Protein AF-A0A916HHR2-F1 (afdb_monomer_lite)

Structure (mmCIF, N/CA/C/O backbone):
data_AF-A0A916HHR2-F1
#
_entry.id   AF-A0A916HHR2-F1
#
loop_
_atom_site.group_PDB
_atom_site.id
_atom_site.type_symbol
_atom_site.label_atom_id
_atom_site.label_alt_id
_atom_site.label_comp_id
_atom_site.label_asym_id
_atom_site.label_entity_id
_atom_site.label_seq_id
_atom_site.pdbx_PDB_ins_code
_atom_site.Cartn_x
_atom_site.Cartn_y
_atom_site.Cartn_z
_atom_site.occupancy
_atom_site.B_iso_or_equiv
_atom_site.auth_seq_id
_atom_site.auth_comp_id
_atom_site.auth_asym_id
_atom_site.auth_atom_id
_atom_site.pdbx_PDB_model_num
ATOM 1 N N . MET A 1 1 ? 5.091 8.347 -18.890 1.00 53.97 1 MET A N 1
ATOM 2 C CA . MET A 1 1 ? 5.886 9.590 -18.904 1.00 53.97 1 MET A CA 1
ATOM 3 C C . MET A 1 1 ? 5.800 10.200 -20.292 1.00 53.97 1 MET A C 1
ATOM 5 O O . MET A 1 1 ? 6.199 9.542 -21.244 1.00 53.97 1 MET A O 1
ATOM 9 N N . PHE A 1 2 ? 5.223 11.395 -20.419 1.00 52.50 2 PHE A N 1
ATOM 10 C CA . PHE A 1 2 ? 5.228 12.148 -21.679 1.00 52.50 2 PHE A CA 1
ATOM 11 C C . PHE A 1 2 ? 6.424 13.106 -21.675 1.00 52.50 2 PHE A C 1
ATOM 13 O O . PHE A 1 2 ? 6.709 13.723 -20.650 1.00 52.50 2 PHE A O 1
ATOM 20 N N . LEU A 1 3 ? 7.145 13.192 -22.797 1.00 49.25 3 LEU A N 1
ATOM 21 C CA . LEU A 1 3 ? 8.384 13.977 -22.931 1.00 49.25 3 LEU A CA 1
ATOM 22 C C . LEU A 1 3 ? 8.151 15.499 -22.941 1.00 49.25 3 LEU A C 1
ATOM 24 O O . LEU A 1 3 ? 9.107 16.260 -22.864 1.00 49.25 3 LEU A O 1
ATOM 28 N N . ASP A 1 4 ? 6.895 15.936 -23.029 1.00 64.19 4 ASP A N 1
ATOM 29 C CA . ASP A 1 4 ? 6.491 17.343 -23.108 1.00 64.19 4 ASP A CA 1
ATOM 30 C C . ASP A 1 4 ? 6.124 17.963 -21.747 1.00 64.19 4 ASP A C 1
ATOM 32 O O . ASP A 1 4 ? 5.755 19.132 -21.683 1.00 64.19 4 ASP A O 1
ATOM 36 N N . GLY A 1 5 ? 6.191 17.190 -20.656 1.00 51.81 5 GLY A N 1
ATOM 37 C CA . GLY A 1 5 ? 5.865 17.671 -19.311 1.00 51.81 5 GLY A CA 1
ATOM 38 C C . GLY A 1 5 ? 4.394 18.056 -19.099 1.00 51.81 5 GLY A C 1
ATOM 39 O O . GLY A 1 5 ? 4.059 18.589 -18.046 1.00 51.81 5 GLY A O 1
ATOM 40 N N . SER A 1 6 ? 3.500 17.769 -20.053 1.00 54.19 6 SER A N 1
ATOM 41 C CA . SER A 1 6 ? 2.098 18.220 -20.038 1.00 54.19 6 SER A CA 1
ATOM 42 C C . SER A 1 6 ? 1.221 17.552 -18.970 1.00 54.19 6 SER A C 1
ATOM 44 O O . SER A 1 6 ? 0.101 17.997 -18.717 1.00 54.19 6 SER A O 1
ATOM 46 N N . ARG A 1 7 ? 1.710 16.485 -18.324 1.00 55.78 7 ARG A N 1
ATOM 47 C CA . ARG A 1 7 ? 1.003 15.776 -17.250 1.00 55.78 7 ARG A CA 1
ATOM 48 C C . ARG A 1 7 ? 1.817 15.792 -15.962 1.00 55.78 7 ARG A C 1
ATOM 50 O O . ARG A 1 7 ? 2.954 15.316 -15.940 1.00 55.78 7 ARG A O 1
ATOM 57 N N . SER A 1 8 ? 1.208 16.285 -14.881 1.00 53.19 8 SER A N 1
ATOM 58 C CA . SER A 1 8 ? 1.728 16.087 -13.530 1.00 53.19 8 SER A CA 1
ATOM 59 C C . SER A 1 8 ? 1.638 14.601 -13.189 1.00 53.19 8 SER A C 1
ATOM 61 O O . SER A 1 8 ? 0.559 14.008 -13.234 1.00 53.19 8 SER A O 1
ATOM 63 N N . HIS A 1 9 ? 2.780 14.004 -12.887 1.00 62.59 9 HIS A N 1
ATOM 64 C CA . HIS A 1 9 ? 2.879 12.643 -12.376 1.00 62.59 9 HIS A CA 1
ATOM 65 C C . HIS A 1 9 ? 2.471 12.680 -10.900 1.00 62.59 9 HIS A C 1
ATOM 67 O O . HIS A 1 9 ? 2.867 13.608 -10.195 1.00 62.59 9 HIS A O 1
ATOM 73 N N . GLY A 1 10 ? 1.648 11.738 -10.439 1.00 60.78 10 GLY A N 1
ATOM 74 C CA . GLY A 1 10 ? 1.331 11.658 -9.012 1.00 60.78 10 GLY A CA 1
ATOM 75 C C . GLY A 1 10 ? 2.514 11.102 -8.212 1.00 60.78 10 GLY A C 1
ATOM 76 O O . GLY A 1 10 ? 2.723 11.513 -7.078 1.00 60.78 10 GLY A O 1
ATOM 77 N N . GLY A 1 11 ? 3.328 10.224 -8.804 1.00 69.62 11 GLY A N 1
ATOM 78 C CA . GLY A 1 11 ? 4.513 9.648 -8.169 1.00 69.62 11 GLY A CA 1
ATOM 79 C C . GLY A 1 11 ? 5.739 10.572 -8.148 1.00 69.62 11 GLY A C 1
ATOM 80 O O . GLY A 1 11 ? 5.992 11.354 -9.071 1.00 69.62 11 GLY A O 1
ATOM 81 N N . ASP A 1 12 ? 6.563 10.440 -7.107 1.00 82.38 12 ASP A N 1
ATOM 82 C CA . ASP A 1 12 ? 7.857 11.120 -7.004 1.00 82.38 12 ASP A CA 1
ATOM 83 C C . ASP A 1 12 ? 8.914 10.499 -7.949 1.00 82.38 12 ASP A C 1
ATOM 85 O O . ASP A 1 12 ? 8.724 9.419 -8.520 1.00 82.38 12 ASP A O 1
ATOM 89 N N . ASP A 1 13 ? 10.028 11.203 -8.170 1.00 86.75 13 ASP A N 1
ATOM 90 C CA . ASP A 1 13 ? 11.093 10.737 -9.073 1.00 86.75 13 ASP A CA 1
ATOM 91 C C . ASP A 1 13 ? 11.775 9.457 -8.568 1.00 86.75 13 ASP A C 1
ATOM 93 O O . ASP A 1 13 ? 12.090 8.578 -9.371 1.00 86.75 13 ASP A O 1
ATOM 97 N N . THR A 1 14 ? 11.917 9.288 -7.247 1.00 89.19 14 THR A N 1
ATOM 98 C CA . THR A 1 14 ? 12.543 8.096 -6.648 1.00 89.19 14 THR A CA 1
ATOM 99 C C . THR A 1 14 ? 11.742 6.844 -6.980 1.00 89.19 14 THR A C 1
ATOM 101 O O . THR A 1 14 ? 12.305 5.832 -7.402 1.00 89.19 14 THR A O 1
ATOM 104 N N . THR A 1 15 ? 10.414 6.911 -6.841 1.00 87.44 15 THR A N 1
ATOM 105 C CA . THR A 1 15 ? 9.516 5.801 -7.191 1.00 87.44 15 THR A CA 1
ATOM 106 C C . THR A 1 15 ? 9.627 5.444 -8.674 1.00 87.44 15 THR A C 1
ATOM 108 O O . THR A 1 15 ? 9.734 4.268 -9.035 1.00 87.44 15 THR A O 1
ATOM 111 N N . ARG A 1 16 ? 9.665 6.448 -9.555 1.00 88.12 16 ARG A N 1
ATOM 112 C CA . ARG A 1 16 ? 9.785 6.234 -11.005 1.00 88.12 16 ARG A CA 1
ATOM 113 C C . ARG A 1 16 ? 11.127 5.617 -11.393 1.00 88.12 16 ARG A C 1
ATOM 115 O O . ARG A 1 16 ? 11.157 4.709 -12.226 1.00 88.12 16 ARG A O 1
ATOM 122 N N . ASP A 1 17 ? 12.217 6.049 -10.770 1.00 90.81 17 ASP A N 1
ATOM 123 C CA . ASP A 1 17 ? 13.551 5.497 -11.006 1.00 90.81 17 ASP A CA 1
ATOM 124 C C . ASP A 1 17 ? 13.678 4.053 -10.500 1.00 90.81 17 ASP A C 1
ATOM 126 O O . ASP A 1 17 ? 14.268 3.204 -11.182 1.00 90.81 17 ASP A O 1
ATOM 130 N N . ALA A 1 18 ? 13.057 3.736 -9.360 1.00 92.38 18 ALA A N 1
ATOM 131 C CA . ALA A 1 18 ? 12.976 2.371 -8.849 1.00 92.38 18 ALA A CA 1
ATOM 132 C C . ALA A 1 18 ? 12.210 1.449 -9.815 1.00 92.38 18 ALA A C 1
ATOM 134 O O . ALA A 1 18 ? 12.705 0.373 -10.164 1.00 92.38 18 ALA A O 1
ATOM 135 N N . ILE A 1 19 ? 11.048 1.889 -10.318 1.00 91.56 19 ILE A N 1
ATOM 136 C CA . ILE A 1 19 ? 10.259 1.127 -11.298 1.00 91.56 19 ILE A CA 1
ATOM 137 C C . ILE A 1 19 ? 11.038 0.947 -12.606 1.00 91.56 19 ILE A C 1
ATOM 139 O O . ILE A 1 19 ? 11.069 -0.159 -13.147 1.00 91.56 19 ILE A O 1
ATOM 143 N N . ARG A 1 20 ? 11.714 1.995 -13.101 1.00 91.06 20 ARG A N 1
ATOM 144 C CA . ARG A 1 20 ? 12.551 1.910 -14.310 1.00 91.06 20 ARG A CA 1
ATOM 145 C C . ARG A 1 20 ? 13.660 0.873 -14.143 1.00 91.06 20 ARG A C 1
ATOM 147 O O . ARG A 1 20 ? 13.855 0.034 -15.020 1.00 91.06 20 ARG A O 1
ATOM 154 N N . THR A 1 21 ? 14.361 0.908 -13.013 1.00 95.31 21 THR A N 1
ATOM 155 C CA . THR A 1 21 ? 15.445 -0.034 -12.706 1.00 95.31 21 THR A CA 1
ATOM 156 C C . THR A 1 21 ? 14.930 -1.472 -12.664 1.00 95.31 21 THR A C 1
ATOM 158 O O . THR A 1 21 ? 15.511 -2.360 -13.289 1.00 95.31 21 THR A O 1
ATOM 161 N N . TRP A 1 22 ? 13.805 -1.698 -11.986 1.00 95.69 22 TRP A N 1
ATOM 162 C CA . TRP A 1 22 ? 13.154 -3.004 -11.926 1.00 95.69 22 TRP A CA 1
ATOM 163 C C . TRP A 1 22 ? 12.727 -3.509 -13.314 1.00 95.69 22 TRP A C 1
ATOM 165 O O . TRP A 1 22 ? 12.998 -4.661 -13.657 1.00 95.69 22 TRP A O 1
ATOM 175 N N . ALA A 1 23 ? 12.132 -2.650 -14.145 1.00 96.62 23 ALA A N 1
ATOM 176 C CA . ALA A 1 23 ? 11.697 -3.007 -15.495 1.00 96.62 23 ALA A CA 1
ATOM 177 C C . ALA A 1 23 ? 12.869 -3.455 -16.382 1.00 96.62 23 ALA A C 1
ATOM 179 O O . ALA A 1 23 ? 12.774 -4.482 -17.057 1.00 96.62 23 ALA A O 1
ATOM 180 N N . LEU A 1 24 ? 14.001 -2.740 -16.317 1.00 95.31 24 LEU A N 1
ATOM 181 C CA . LEU A 1 24 ? 15.228 -3.096 -17.038 1.00 95.31 24 LEU A CA 1
ATOM 182 C C . LEU A 1 24 ? 15.777 -4.456 -16.592 1.00 95.31 24 LEU A C 1
ATOM 184 O O . LEU A 1 24 ? 16.099 -5.297 -17.430 1.00 95.31 24 LEU A O 1
ATOM 188 N N . GLN A 1 25 ? 15.837 -4.708 -15.281 1.00 97.44 25 GLN A N 1
ATOM 189 C CA . GLN A 1 25 ? 16.295 -5.993 -14.734 1.00 97.44 25 GLN A CA 1
ATOM 190 C C . GLN A 1 25 ? 15.409 -7.163 -15.174 1.00 97.44 25 GLN A C 1
ATOM 192 O O . GLN A 1 25 ? 15.900 -8.268 -15.407 1.00 97.44 25 GLN A O 1
ATOM 197 N N . LYS A 1 26 ? 14.100 -6.924 -15.289 1.00 96.75 26 LYS A N 1
ATOM 198 C CA . LYS A 1 26 ? 13.115 -7.919 -15.723 1.00 96.75 26 LYS A CA 1
ATOM 199 C C . LYS A 1 26 ? 12.956 -8.005 -17.242 1.00 96.75 26 LYS A C 1
ATOM 201 O O . LYS A 1 26 ? 12.251 -8.900 -17.696 1.00 96.75 26 LYS A O 1
ATOM 206 N N . LYS A 1 27 ? 13.636 -7.139 -18.007 1.00 96.12 27 LYS A N 1
ATOM 207 C CA . LYS A 1 27 ? 13.522 -7.026 -19.472 1.00 96.12 27 LYS A CA 1
ATOM 208 C C . LYS A 1 27 ? 12.070 -6.833 -19.924 1.00 96.12 27 LYS A C 1
ATOM 210 O O . LYS A 1 27 ? 11.606 -7.502 -20.840 1.00 96.12 27 LYS A O 1
ATOM 215 N N . LEU A 1 28 ? 11.344 -5.958 -19.231 1.00 94.44 28 LEU A N 1
ATOM 216 C CA . LEU A 1 28 ? 9.968 -5.609 -19.574 1.00 94.44 28 LEU A CA 1
ATOM 217 C C . LEU A 1 28 ? 9.964 -4.446 -20.566 1.00 94.44 28 LEU A C 1
ATOM 219 O O . LEU A 1 28 ? 10.541 -3.398 -20.278 1.00 94.44 28 LEU A O 1
ATOM 223 N N . ASP A 1 29 ? 9.277 -4.611 -21.695 1.00 92.31 29 ASP A N 1
ATOM 224 C CA . ASP A 1 29 ? 9.186 -3.570 -22.728 1.00 92.31 29 ASP A CA 1
ATOM 225 C C . ASP A 1 29 ? 8.268 -2.411 -22.313 1.00 92.31 29 ASP A C 1
ATOM 227 O O . ASP A 1 29 ? 8.507 -1.255 -22.662 1.00 92.31 29 ASP A O 1
ATOM 231 N N . VAL A 1 30 ? 7.203 -2.712 -21.559 1.00 91.12 30 VAL A N 1
ATOM 232 C CA . VAL A 1 30 ? 6.197 -1.732 -21.135 1.00 91.12 30 VAL A CA 1
ATOM 233 C C . VAL A 1 30 ? 5.742 -2.022 -19.706 1.00 91.12 30 VAL A C 1
ATOM 235 O O . VAL A 1 30 ? 5.386 -3.150 -19.370 1.00 91.12 30 VAL A O 1
ATOM 238 N N . VAL A 1 31 ? 5.698 -0.977 -18.874 1.00 90.44 31 VAL A N 1
ATOM 239 C CA . VAL A 1 31 ? 5.100 -1.007 -17.532 1.00 90.44 31 VAL A CA 1
ATOM 240 C C . VAL A 1 31 ? 4.005 0.055 -17.472 1.00 90.44 31 VAL A C 1
ATOM 242 O O . VAL A 1 31 ? 4.254 1.224 -17.764 1.00 90.44 31 VAL A O 1
ATOM 245 N N . ILE A 1 32 ? 2.789 -0.354 -17.104 1.00 88.75 32 ILE A N 1
ATOM 246 C CA . ILE A 1 32 ? 1.621 0.525 -16.975 1.00 88.75 32 ILE A CA 1
ATOM 247 C C . ILE A 1 32 ? 1.156 0.481 -15.521 1.00 88.75 32 ILE A C 1
ATOM 249 O O . ILE A 1 32 ? 0.875 -0.591 -14.992 1.00 88.75 32 ILE A O 1
ATOM 253 N N . TRP A 1 33 ? 1.064 1.645 -14.882 1.00 88.62 33 TRP A N 1
ATOM 254 C CA . TRP A 1 33 ? 0.505 1.807 -13.542 1.00 88.62 33 TRP A CA 1
ATOM 255 C C . TRP A 1 33 ? -0.173 3.176 -13.424 1.00 88.62 33 TRP A C 1
ATOM 257 O O . TRP A 1 33 ? -0.036 4.026 -14.304 1.00 88.62 33 TRP A O 1
ATOM 267 N N . THR A 1 34 ? -0.934 3.387 -12.353 1.00 85.56 34 THR A N 1
ATOM 268 C CA . THR A 1 34 ? -1.748 4.599 -12.151 1.00 85.56 34 THR A CA 1
ATOM 269 C C . THR A 1 34 ? -0.950 5.831 -11.715 1.00 85.56 34 THR A C 1
ATOM 271 O O . THR A 1 34 ? -1.479 6.934 -11.775 1.00 85.56 34 THR A O 1
ATOM 274 N N . ASP A 1 35 ? 0.304 5.643 -11.296 1.00 85.62 35 ASP A N 1
ATOM 275 C CA . ASP A 1 35 ? 1.256 6.678 -10.865 1.00 85.62 35 ASP A CA 1
ATOM 276 C C . ASP A 1 35 ? 0.676 7.704 -9.883 1.00 85.62 35 ASP A C 1
ATOM 278 O O . ASP A 1 35 ? 0.913 8.901 -10.010 1.00 85.62 35 ASP A O 1
ATOM 282 N N . LEU A 1 36 ? -0.132 7.235 -8.928 1.00 85.44 36 LEU A N 1
ATOM 283 C CA . LEU A 1 36 ? -0.760 8.083 -7.916 1.00 85.44 36 LEU A CA 1
ATOM 284 C C . LEU A 1 36 ? 0.239 8.491 -6.829 1.00 85.44 36 LEU A C 1
ATOM 286 O O . LEU A 1 36 ? 1.097 7.703 -6.433 1.00 85.44 36 LEU A O 1
ATOM 290 N N . ALA A 1 37 ? 0.069 9.710 -6.315 1.00 84.56 37 ALA A N 1
ATOM 291 C CA . ALA A 1 37 ? 0.813 10.198 -5.162 1.00 84.56 37 ALA A CA 1
ATOM 292 C C . ALA A 1 37 ? 0.449 9.410 -3.901 1.00 84.56 37 ALA A C 1
ATOM 294 O O . ALA A 1 37 ? -0.714 9.056 -3.694 1.00 84.56 37 ALA A O 1
ATOM 295 N N . ALA A 1 38 ? 1.434 9.182 -3.032 1.00 85.44 38 ALA A N 1
ATOM 296 C CA . ALA A 1 38 ? 1.163 8.696 -1.688 1.00 85.44 38 ALA A CA 1
ATOM 297 C C . ALA A 1 38 ? 0.495 9.813 -0.870 1.00 85.44 38 ALA A C 1
ATOM 299 O O . ALA A 1 38 ? 1.090 10.866 -0.656 1.00 85.44 38 ALA A O 1
ATOM 300 N N . ASP A 1 39 ? -0.724 9.573 -0.389 1.00 90.19 39 ASP A N 1
ATOM 301 C CA . ASP A 1 39 ? -1.547 10.569 0.315 1.00 90.19 39 ASP A CA 1
ATOM 302 C C . ASP A 1 39 ? -1.830 10.200 1.786 1.00 90.19 39 ASP A C 1
ATOM 304 O O . ASP A 1 39 ? -2.574 10.891 2.484 1.00 90.19 39 ASP A O 1
ATOM 308 N N . PHE A 1 40 ? -1.230 9.115 2.291 1.00 94.25 40 PHE A N 1
ATOM 309 C CA . PHE A 1 40 ? -1.491 8.618 3.645 1.00 94.25 40 PHE A CA 1
ATOM 310 C C . PHE A 1 40 ? -1.111 9.640 4.724 1.00 94.25 40 PHE A C 1
ATOM 312 O O . PHE A 1 40 ? -1.912 9.914 5.617 1.00 94.25 40 PHE A O 1
ATOM 319 N N . GLU A 1 41 ? 0.086 10.229 4.647 1.00 95.06 41 GLU A N 1
ATOM 320 C CA . GLU A 1 41 ? 0.546 11.223 5.629 1.00 95.06 41 GLU A CA 1
ATOM 321 C C . GLU A 1 41 ? -0.274 12.513 5.560 1.00 95.06 41 GLU A C 1
ATOM 323 O O . GLU A 1 41 ? -0.616 13.081 6.594 1.00 95.06 41 GLU A O 1
ATOM 328 N N . GLU A 1 42 ? -0.680 12.932 4.362 1.00 93.81 42 GLU A N 1
ATOM 329 C CA . GLU A 1 42 ? -1.562 14.085 4.176 1.00 93.81 42 GLU A CA 1
ATOM 330 C C . GLU A 1 42 ? -2.918 13.866 4.868 1.00 93.81 42 GLU A C 1
ATOM 332 O O . GLU A 1 42 ? -3.379 14.718 5.635 1.00 93.81 42 GLU A O 1
ATOM 337 N N . LYS A 1 43 ? -3.529 12.695 4.649 1.00 93.69 43 LYS A N 1
ATOM 338 C CA . LYS A 1 43 ? -4.863 12.353 5.162 1.00 93.69 43 LYS A CA 1
ATOM 339 C C . LYS A 1 43 ? -4.890 12.022 6.649 1.00 93.69 43 LYS A C 1
ATOM 341 O O . LYS A 1 43 ? -5.889 12.291 7.311 1.00 93.69 43 LYS A O 1
ATOM 346 N N . THR A 1 44 ? -3.828 11.418 7.174 1.00 94.75 44 THR A N 1
ATOM 347 C CA . THR A 1 44 ? -3.789 10.905 8.557 1.00 94.75 44 THR A CA 1
ATOM 348 C C . THR A 1 44 ? -2.903 11.727 9.487 1.00 94.75 44 THR A C 1
ATOM 350 O O . THR A 1 44 ? -2.892 11.479 10.693 1.00 94.75 44 THR A O 1
ATOM 353 N N . ARG A 1 45 ? -2.132 12.681 8.944 1.00 95.75 45 ARG A N 1
ATOM 354 C CA . ARG A 1 45 ? -1.084 13.438 9.656 1.00 95.75 45 ARG A CA 1
ATOM 355 C C . ARG A 1 45 ? -0.029 12.551 10.323 1.00 95.75 45 ARG A C 1
ATOM 357 O O . ARG A 1 45 ? 0.674 12.995 11.224 1.00 95.75 45 ARG A O 1
ATOM 364 N N . THR A 1 46 ? 0.083 11.305 9.866 1.00 95.50 46 THR A N 1
ATOM 365 C CA . THR A 1 46 ? 0.983 10.287 10.40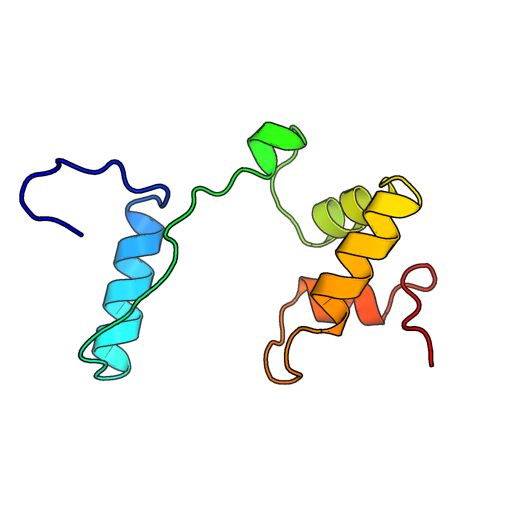1 1.00 95.50 46 THR A CA 1
ATOM 366 C C . THR A 1 46 ? 1.741 9.652 9.246 1.00 95.50 46 THR A C 1
ATOM 368 O O . THR A 1 46 ? 1.148 9.284 8.233 1.00 95.50 46 THR A O 1
ATOM 371 N N . ARG A 1 47 ? 3.059 9.494 9.386 1.00 95.81 47 ARG A N 1
ATOM 372 C CA . ARG A 1 47 ? 3.854 8.762 8.392 1.00 95.81 47 ARG A CA 1
A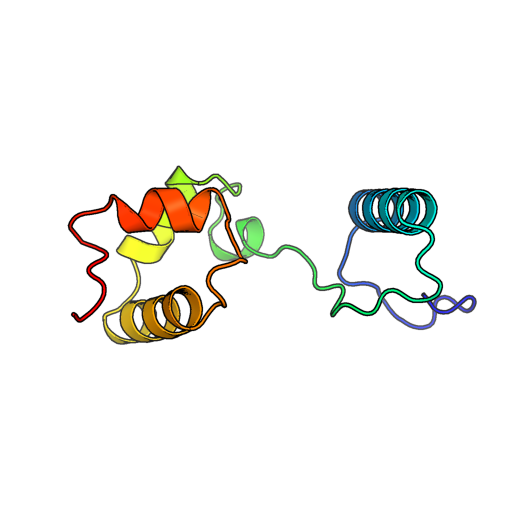TOM 373 C C . ARG A 1 47 ? 3.353 7.331 8.249 1.00 95.81 47 ARG A C 1
ATOM 37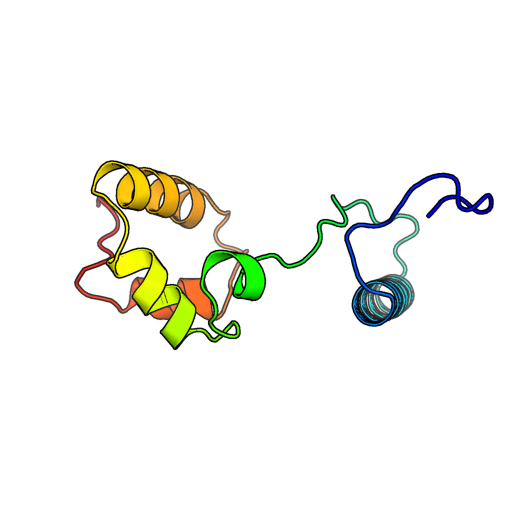5 O O . ARG A 1 47 ? 2.953 6.702 9.228 1.00 95.81 47 ARG A O 1
ATOM 382 N N . PHE A 1 48 ? 3.423 6.799 7.034 1.00 95.25 48 PHE A N 1
ATOM 383 C CA . PHE A 1 48 ? 3.044 5.414 6.802 1.00 95.25 48 PHE A CA 1
ATOM 384 C C . PHE A 1 48 ? 4.012 4.454 7.505 1.00 95.25 48 PHE A C 1
ATOM 386 O O . PHE A 1 48 ? 5.216 4.453 7.250 1.00 95.25 48 PHE A O 1
ATOM 393 N N . THR A 1 49 ? 3.453 3.597 8.353 1.00 97.31 49 THR A N 1
ATOM 394 C CA . THR A 1 49 ? 4.068 2.373 8.872 1.00 97.31 49 THR A CA 1
ATOM 395 C C . THR A 1 49 ? 2.997 1.285 8.895 1.00 97.31 49 THR A C 1
ATOM 397 O O . THR A 1 49 ? 1.802 1.587 8.854 1.00 97.31 49 THR A O 1
ATOM 400 N N . VAL A 1 50 ? 3.398 0.014 8.978 1.00 97.12 50 VAL A N 1
ATOM 401 C CA . VAL A 1 50 ? 2.435 -1.095 9.084 1.00 97.12 50 VAL A CA 1
ATOM 402 C C . VAL A 1 50 ? 1.532 -0.924 10.316 1.00 97.12 50 VAL A C 1
ATOM 404 O O . VAL A 1 50 ? 0.319 -1.097 10.205 1.00 97.12 50 VAL A O 1
ATOM 407 N N . ASP A 1 51 ? 2.087 -0.497 11.452 1.00 96.94 51 ASP A N 1
ATOM 408 C CA . ASP A 1 51 ? 1.316 -0.261 12.679 1.00 96.94 51 ASP A CA 1
ATOM 409 C C . ASP A 1 51 ? 0.376 0.949 12.567 1.00 96.94 51 ASP A C 1
ATOM 411 O O . ASP A 1 51 ? -0.781 0.877 12.992 1.00 96.94 51 ASP A O 1
ATOM 415 N N . ALA A 1 52 ? 0.827 2.047 11.947 1.00 97.81 52 ALA A N 1
ATOM 416 C CA . ALA A 1 52 ? -0.015 3.220 11.711 1.00 97.81 52 ALA A CA 1
ATOM 417 C C . ALA A 1 52 ? -1.175 2.891 10.761 1.00 97.81 52 ALA A C 1
ATOM 419 O O . ALA A 1 52 ? -2.307 3.315 10.992 1.00 97.81 52 ALA A O 1
ATOM 420 N N . ALA A 1 53 ? -0.923 2.085 9.727 1.00 96.75 53 ALA A N 1
ATOM 421 C CA . ALA A 1 53 ? -1.953 1.616 8.809 1.00 96.75 53 ALA A CA 1
ATOM 422 C C . ALA A 1 53 ? -2.966 0.688 9.502 1.00 96.75 53 ALA A C 1
ATOM 424 O O . ALA A 1 53 ? -4.168 0.854 9.303 1.00 96.75 53 ALA A O 1
ATOM 425 N N . CYS A 1 54 ? -2.514 -0.239 10.356 1.00 96.56 54 CYS A N 1
ATOM 426 C CA . CYS A 1 54 ? -3.417 -1.083 11.149 1.00 96.56 54 CYS A CA 1
ATOM 427 C C . CYS A 1 54 ? -4.290 -0.239 12.085 1.00 96.56 54 CYS A C 1
ATOM 429 O O . CYS A 1 54 ? -5.508 -0.405 12.099 1.00 96.56 54 CYS A O 1
ATOM 431 N N . THR A 1 55 ? -3.683 0.716 12.797 1.00 96.56 55 THR A N 1
ATOM 432 C CA . THR A 1 55 ? -4.396 1.651 13.682 1.00 96.56 55 THR A CA 1
ATOM 433 C C . THR A 1 55 ? -5.441 2.460 12.908 1.00 96.56 55 THR A C 1
ATOM 435 O O . THR A 1 55 ? -6.588 2.570 13.341 1.00 96.56 55 THR A O 1
ATOM 438 N N . TYR A 1 56 ? -5.079 2.976 11.728 1.00 96.44 56 TYR A N 1
ATOM 439 C CA . TYR A 1 56 ? -5.998 3.703 10.853 1.00 96.44 56 TYR A CA 1
ATOM 440 C C . TYR A 1 56 ? -7.193 2.836 10.432 1.00 96.44 56 TYR A C 1
ATOM 442 O O . TYR A 1 56 ? -8.340 3.248 10.595 1.00 96.44 56 TYR A O 1
ATOM 450 N N . LEU A 1 57 ? -6.940 1.613 9.950 1.00 95.62 57 LEU A N 1
ATOM 451 C CA . LEU A 1 57 ? -7.983 0.673 9.524 1.00 95.62 57 LEU A CA 1
ATOM 452 C C . LEU A 1 57 ? -8.913 0.271 10.678 1.00 95.62 57 LEU A C 1
ATOM 454 O O . LEU A 1 57 ? -10.132 0.206 10.503 1.00 95.62 57 LEU A O 1
ATOM 458 N N . GLN A 1 58 ? -8.362 0.055 11.872 1.00 94.94 58 GLN A N 1
ATOM 459 C CA . GLN A 1 58 ? -9.138 -0.261 13.070 1.00 94.94 58 GLN A CA 1
ATOM 460 C C . GLN A 1 58 ? -10.005 0.923 13.536 1.00 94.94 58 GLN A C 1
ATOM 462 O O . GLN A 1 58 ? -11.057 0.705 14.143 1.00 94.94 58 GLN A O 1
ATOM 467 N N . GLY A 1 59 ? -9.605 2.159 13.226 1.00 94.69 59 GLY A N 1
ATOM 468 C CA . GLY A 1 59 ? -10.341 3.388 13.536 1.00 94.69 59 GLY A CA 1
ATOM 469 C C . GLY A 1 59 ? -11.445 3.762 12.539 1.00 94.69 59 GLY A C 1
ATOM 470 O O . GLY A 1 59 ? -12.210 4.686 12.809 1.00 94.69 59 GLY A O 1
ATOM 471 N N . LEU A 1 60 ? -11.558 3.070 11.399 1.00 94.31 60 LEU A N 1
ATOM 472 C CA . LEU A 1 60 ? -12.597 3.349 10.401 1.00 94.31 60 LEU A CA 1
ATOM 473 C C . LEU A 1 60 ? -14.015 3.062 10.931 1.00 94.31 60 LEU A C 1
ATOM 475 O O . LEU A 1 60 ? -14.214 2.237 11.830 1.00 94.31 60 LEU A O 1
ATOM 479 N N . SER A 1 61 ? -15.018 3.706 10.316 1.00 94.12 61 SER A N 1
ATOM 480 C CA . SER A 1 61 ? -16.433 3.372 10.540 1.00 94.12 61 SER A CA 1
ATOM 481 C C . SER A 1 61 ? -16.727 1.922 10.145 1.00 94.12 61 SER A C 1
ATOM 483 O O . SER A 1 61 ? -15.923 1.273 9.472 1.00 94.12 61 SER A O 1
ATOM 485 N N . VAL A 1 62 ? -17.898 1.406 10.521 1.00 90.69 62 VAL A N 1
ATOM 486 C CA . VAL A 1 62 ? -18.324 0.049 10.142 1.00 90.69 62 VAL A CA 1
ATOM 487 C C . VAL A 1 62 ? -18.310 -0.125 8.618 1.00 90.69 62 VAL A C 1
ATOM 489 O O . VAL A 1 62 ? -17.758 -1.099 8.108 1.00 90.69 62 VAL A O 1
ATOM 492 N N . GLU A 1 63 ? -18.822 0.857 7.877 1.00 92.44 63 GLU A N 1
ATOM 493 C CA . GLU A 1 63 ? -18.836 0.867 6.411 1.00 92.44 63 GLU A CA 1
ATOM 494 C C . GLU A 1 63 ? -17.421 0.986 5.834 1.00 92.44 63 GLU A C 1
ATOM 496 O O . GLU A 1 63 ? -17.092 0.329 4.845 1.00 92.44 63 GLU A O 1
ATOM 501 N N . GLY A 1 64 ? -16.566 1.810 6.452 1.00 92.69 64 GLY A N 1
ATOM 502 C CA . GLY A 1 64 ? -15.166 1.957 6.056 1.00 92.69 64 GLY A CA 1
ATOM 503 C C . GLY A 1 64 ? -14.380 0.657 6.226 1.00 92.69 64 GLY A C 1
ATOM 504 O O . GLY A 1 64 ? -13.665 0.248 5.311 1.00 92.69 64 GLY A O 1
ATOM 505 N N . LYS A 1 65 ? -14.573 -0.037 7.353 1.00 91.75 65 LYS A N 1
ATOM 506 C CA . LYS A 1 65 ? -13.990 -1.359 7.620 1.00 91.75 65 LYS A CA 1
ATOM 507 C C . LYS A 1 65 ? -14.475 -2.403 6.627 1.00 91.75 65 LYS A C 1
ATOM 509 O O . LYS A 1 65 ? -13.654 -3.155 6.115 1.00 91.75 65 LYS A O 1
ATOM 514 N N . ALA A 1 66 ? -15.772 -2.423 6.314 1.00 90.06 66 ALA A N 1
ATOM 515 C CA . ALA A 1 66 ? -16.332 -3.350 5.335 1.00 90.06 66 ALA A CA 1
ATOM 516 C C . ALA A 1 66 ? -15.702 -3.158 3.944 1.00 90.06 66 ALA A C 1
ATOM 518 O O . ALA A 1 66 ? -15.247 -4.128 3.342 1.00 90.06 66 ALA A O 1
ATOM 519 N N . LYS A 1 67 ? -15.586 -1.908 3.470 1.00 92.31 67 LYS A N 1
ATOM 520 C CA . LYS A 1 67 ? -14.942 -1.593 2.182 1.00 92.31 67 LYS A CA 1
ATOM 521 C C . LYS A 1 67 ? -13.453 -1.935 2.164 1.00 92.31 67 LYS A C 1
ATOM 523 O O . LYS A 1 67 ? -12.961 -2.495 1.187 1.00 92.31 67 LYS A O 1
ATOM 528 N N . ALA A 1 68 ? -12.729 -1.606 3.235 1.00 92.19 68 ALA A N 1
ATOM 529 C CA . ALA A 1 68 ? -11.315 -1.949 3.350 1.00 92.19 68 ALA A CA 1
ATOM 530 C C . ALA A 1 68 ? -11.113 -3.471 3.357 1.00 92.19 68 ALA A C 1
ATOM 532 O O . ALA A 1 68 ? -10.265 -3.981 2.627 1.00 92.19 68 ALA A O 1
ATOM 533 N N . GLY A 1 69 ? -11.937 -4.195 4.121 1.00 91.31 69 GLY A N 1
ATOM 534 C CA . GLY A 1 69 ? -11.966 -5.653 4.138 1.00 91.31 69 GLY A CA 1
ATOM 535 C C . GLY A 1 69 ? -12.225 -6.229 2.749 1.00 91.31 69 GLY A C 1
ATOM 536 O O . GLY A 1 69 ? -11.426 -7.022 2.270 1.00 91.31 69 GLY A O 1
ATOM 537 N N . GLU A 1 70 ? -13.270 -5.780 2.052 1.00 91.25 70 GLU A N 1
ATOM 538 C CA . GLU A 1 70 ? -13.583 -6.227 0.688 1.00 91.25 70 GLU A CA 1
ATOM 539 C C . GLU A 1 70 ? -12.386 -6.076 -0.260 1.00 91.25 70 GLU A C 1
ATOM 541 O O . GLU A 1 70 ? -12.043 -7.021 -0.970 1.00 91.25 70 GLU A O 1
ATOM 546 N N . TYR A 1 71 ? -11.711 -4.924 -0.240 1.00 89.81 71 TYR A N 1
ATOM 547 C CA . TYR A 1 71 ? -10.546 -4.683 -1.090 1.00 89.81 71 TYR A CA 1
ATOM 548 C C . TYR A 1 71 ? -9.365 -5.603 -0.743 1.00 89.81 71 TYR A C 1
ATOM 550 O O . TYR A 1 71 ? -8.759 -6.206 -1.627 1.00 89.81 71 TYR A O 1
ATOM 558 N N . ILE A 1 72 ? -9.050 -5.741 0.548 1.00 91.12 72 ILE A N 1
ATOM 559 C CA . ILE A 1 72 ? -7.910 -6.535 1.033 1.00 91.12 72 ILE A CA 1
ATOM 560 C C . ILE A 1 72 ? -8.136 -8.038 0.811 1.00 91.12 72 ILE A C 1
ATOM 562 O O . ILE A 1 72 ? -7.189 -8.765 0.507 1.00 91.12 72 ILE A O 1
ATOM 566 N N . LEU A 1 73 ? -9.380 -8.504 0.944 1.00 87.69 73 LEU A N 1
ATOM 567 C CA . LEU A 1 73 ? -9.752 -9.910 0.787 1.00 87.69 73 LEU A CA 1
ATOM 568 C C . LEU A 1 73 ? -9.920 -10.332 -0.672 1.00 87.69 73 LEU A C 1
ATOM 570 O O . LEU A 1 73 ? -9.698 -11.495 -0.986 1.00 87.69 73 LEU A O 1
ATOM 574 N N . ARG A 1 74 ? -10.287 -9.408 -1.567 1.00 91.44 74 ARG A N 1
ATOM 575 C CA . ARG A 1 74 ? -10.395 -9.691 -3.008 1.00 91.44 74 ARG A CA 1
ATOM 576 C C . ARG A 1 74 ? -9.072 -9.605 -3.760 1.00 91.44 74 ARG A C 1
ATOM 578 O O . ARG A 1 74 ? -9.026 -9.989 -4.928 1.00 91.44 74 ARG A O 1
ATOM 585 N N . ALA A 1 75 ? -8.016 -9.089 -3.134 1.00 90.44 75 ALA A N 1
ATOM 586 C CA . ALA A 1 75 ? -6.68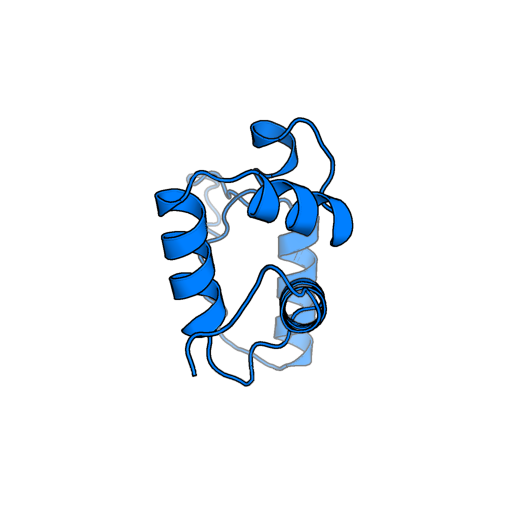9 -9.113 -3.727 1.00 90.44 75 ALA A CA 1
ATOM 587 C C . ALA A 1 75 ? -6.270 -10.572 -4.011 1.00 90.44 75 ALA A C 1
ATOM 589 O O . ALA A 1 75 ? -6.423 -11.413 -3.121 1.00 90.44 75 ALA A O 1
ATOM 590 N N . PRO A 1 76 ? -5.741 -10.886 -5.211 1.00 92.81 76 PRO A N 1
ATOM 591 C CA . PRO A 1 76 ? -5.257 -12.227 -5.522 1.00 92.81 76 PRO A CA 1
ATOM 592 C C . PRO A 1 76 ? -4.230 -12.716 -4.501 1.0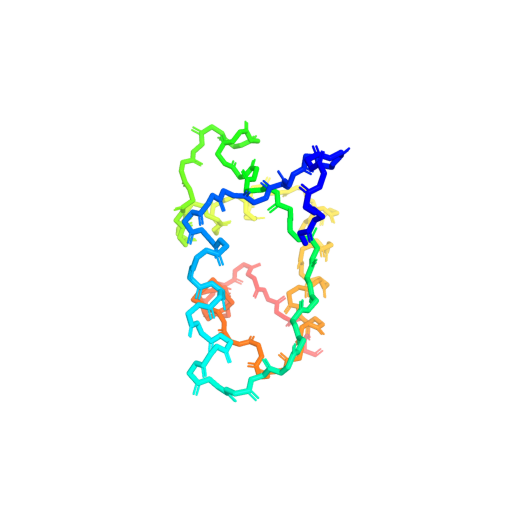0 92.81 76 PRO A C 1
ATOM 594 O O . PRO A 1 76 ? -3.438 -11.924 -3.992 1.00 92.81 76 PRO A O 1
ATOM 597 N N . ASP A 1 77 ? -4.189 -14.024 -4.249 1.00 89.56 77 ASP A N 1
ATOM 598 C CA . ASP A 1 77 ? -3.375 -14.572 -3.159 1.00 89.56 77 ASP A CA 1
ATOM 599 C C . ASP A 1 77 ? -1.876 -14.310 -3.306 1.00 89.56 77 ASP A C 1
ATOM 601 O O . ASP A 1 77 ? -1.209 -14.092 -2.301 1.00 89.56 77 ASP A O 1
ATOM 605 N N . PHE A 1 78 ? -1.376 -14.213 -4.542 1.00 91.31 78 PHE A N 1
ATOM 606 C CA . PHE A 1 78 ? 0.023 -13.877 -4.828 1.00 91.31 78 PHE A CA 1
ATOM 607 C C . PHE A 1 78 ? 0.392 -12.415 -4.516 1.00 91.31 78 PHE A C 1
ATOM 609 O O . PHE A 1 78 ? 1.567 -12.050 -4.575 1.00 91.31 78 PHE A O 1
ATOM 616 N N . ILE A 1 79 ? -0.585 -11.555 -4.207 1.00 90.25 79 ILE A N 1
ATOM 617 C CA . ILE A 1 79 ? -0.338 -10.203 -3.708 1.00 90.25 79 ILE A CA 1
ATOM 618 C C . ILE A 1 79 ? -0.117 -10.289 -2.197 1.00 90.25 79 ILE A C 1
ATOM 620 O O . ILE A 1 79 ? -1.028 -10.143 -1.374 1.00 90.25 79 ILE A O 1
ATOM 624 N N . GLU A 1 80 ? 1.134 -10.540 -1.836 1.00 90.69 80 GLU A N 1
ATOM 625 C CA . GLU A 1 80 ? 1.588 -10.592 -0.453 1.00 90.69 80 GLU A CA 1
ATOM 626 C C . GLU A 1 80 ? 2.280 -9.282 -0.082 1.00 90.69 80 GLU A C 1
ATOM 628 O O . GLU A 1 80 ? 3.327 -8.927 -0.623 1.00 90.69 80 GLU A O 1
ATOM 633 N N . THR A 1 81 ? 1.681 -8.541 0.850 1.00 93.62 81 THR A N 1
ATOM 634 C CA . THR A 1 81 ? 2.261 -7.306 1.386 1.00 93.62 81 THR A CA 1
ATOM 635 C C . THR A 1 81 ? 2.443 -7.423 2.898 1.00 93.62 81 THR A C 1
ATOM 637 O O . THR A 1 81 ? 1.639 -8.099 3.550 1.00 93.62 81 THR A O 1
ATOM 640 N N . PRO A 1 82 ? 3.433 -6.726 3.492 1.00 96.12 82 PRO A N 1
ATOM 641 C CA . PRO A 1 82 ? 3.626 -6.729 4.943 1.00 96.12 82 PRO A CA 1
ATOM 642 C C . PRO A 1 82 ? 2.368 -6.324 5.722 1.00 96.12 82 PRO A C 1
ATOM 644 O O . PRO A 1 82 ? 2.056 -6.910 6.755 1.00 96.12 82 PRO A O 1
ATOM 647 N N . LEU A 1 83 ? 1.597 -5.362 5.199 1.00 95.06 83 LEU A N 1
ATOM 648 C CA . LEU A 1 83 ? 0.330 -4.951 5.802 1.00 95.06 83 LEU A CA 1
ATOM 649 C C . LEU A 1 83 ? -0.715 -6.078 5.766 1.00 95.06 83 LEU A C 1
ATOM 651 O O . LEU A 1 83 ? -1.360 -6.330 6.778 1.00 95.06 83 LEU A O 1
ATOM 655 N N . ARG A 1 84 ? -0.870 -6.790 4.638 1.00 93.31 84 ARG A N 1
ATOM 656 C CA . ARG A 1 84 ? -1.827 -7.908 4.525 1.00 93.31 84 ARG A CA 1
ATOM 657 C C . ARG A 1 84 ? -1.469 -9.045 5.482 1.00 93.31 84 ARG A C 1
ATOM 659 O O . ARG A 1 84 ? -2.347 -9.532 6.186 1.00 93.31 84 ARG A O 1
ATOM 666 N N . GLN A 1 85 ? -0.189 -9.409 5.558 1.00 93.25 85 GLN A N 1
ATOM 667 C CA . GLN A 1 85 ? 0.300 -10.427 6.495 1.00 93.25 85 GLN A CA 1
ATOM 668 C C . GLN A 1 85 ? 0.025 -10.030 7.951 1.00 93.25 85 GLN A C 1
ATOM 670 O O . GLN A 1 85 ? -0.450 -10.845 8.738 1.00 93.25 85 GLN A O 1
ATOM 675 N N . ARG A 1 86 ? 0.266 -8.760 8.304 1.00 95.31 86 ARG A N 1
ATOM 676 C CA . ARG A 1 86 ? -0.015 -8.229 9.643 1.00 95.31 86 ARG A CA 1
ATOM 677 C C . ARG A 1 86 ? -1.504 -8.277 9.989 1.00 95.31 86 ARG A C 1
ATOM 679 O O . ARG A 1 86 ? -1.846 -8.661 11.104 1.00 95.31 86 ARG A O 1
ATOM 686 N N . LEU A 1 87 ? -2.371 -7.894 9.053 1.00 93.19 87 LEU A N 1
ATOM 687 C CA . LEU A 1 87 ? -3.822 -7.875 9.244 1.00 93.19 87 LEU A CA 1
ATOM 688 C C . LEU A 1 87 ? -4.411 -9.280 9.402 1.00 93.19 87 LEU A C 1
ATOM 690 O O . LEU A 1 87 ? -5.302 -9.471 10.216 1.00 93.19 87 LEU A O 1
ATOM 694 N N . GLN A 1 88 ? -3.888 -10.284 8.696 1.00 89.50 88 GLN A N 1
ATOM 695 C CA . GLN A 1 88 ? -4.326 -11.681 8.851 1.00 89.50 88 GLN A CA 1
ATOM 696 C C . GLN A 1 88 ? -4.093 -12.246 10.264 1.00 89.50 88 GLN A C 1
ATOM 698 O O . GLN A 1 88 ? -4.695 -13.252 10.631 1.00 89.50 88 GLN A O 1
ATOM 703 N N . GLN A 1 89 ? -3.226 -11.610 11.054 1.00 91.44 89 GLN A N 1
ATOM 704 C CA . GLN A 1 89 ? -2.929 -11.989 12.436 1.00 91.44 89 GLN A CA 1
ATOM 705 C C . GLN A 1 89 ? -3.758 -11.192 13.458 1.00 91.44 89 GLN A C 1
ATOM 707 O O . GLN A 1 89 ? -3.695 -11.480 14.652 1.00 91.44 89 GLN A O 1
ATOM 712 N N . GLU A 1 90 ? -4.520 -10.183 13.023 1.00 91.12 90 GLU A N 1
ATOM 713 C CA . GLU A 1 90 ? -5.285 -9.309 13.911 1.00 91.12 90 GLU A CA 1
ATOM 714 C C . GLU A 1 90 ? -6.652 -9.909 14.276 1.00 91.12 90 GLU A C 1
ATOM 716 O O . GLU A 1 90 ? -7.469 -10.15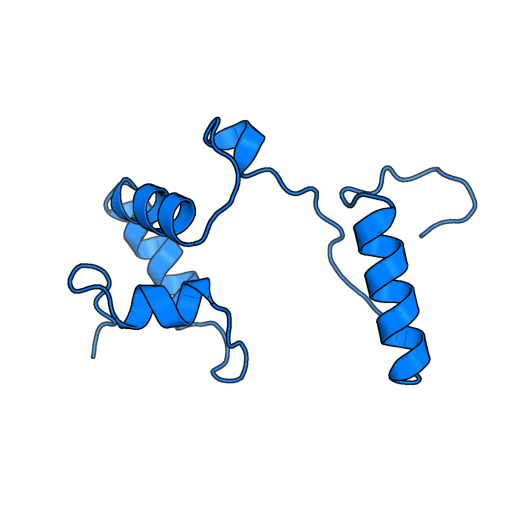3 13.385 1.00 91.12 90 GLU A O 1
ATOM 721 N N . PRO A 1 91 ? -6.990 -10.069 15.573 1.00 89.69 91 PRO A N 1
ATOM 722 C CA . PRO A 1 91 ? -8.270 -10.655 15.984 1.00 89.69 91 PRO A CA 1
ATOM 723 C C . PRO A 1 91 ? -9.503 -9.872 15.517 1.00 89.69 91 PRO A C 1
ATOM 725 O O . PRO A 1 91 ? -10.577 -10.453 15.357 1.00 89.69 91 PRO A O 1
ATOM 728 N N . TRP A 1 92 ? -9.360 -8.555 15.327 1.00 88.44 92 TRP A N 1
ATOM 729 C CA . TRP A 1 92 ? -10.428 -7.662 14.869 1.00 88.44 92 TRP A CA 1
ATOM 730 C C . TRP A 1 92 ? -10.593 -7.652 13.345 1.00 88.44 92 TRP A C 1
ATOM 732 O O . TRP A 1 92 ? -11.613 -7.173 12.851 1.00 88.44 92 TRP A O 1
ATOM 742 N N . PHE A 1 93 ? -9.614 -8.170 12.601 1.00 87.19 93 PHE A N 1
ATOM 743 C CA . PHE A 1 93 ? -9.637 -8.252 11.147 1.00 87.19 93 PHE A CA 1
ATOM 744 C C . PHE A 1 93 ? -9.990 -9.682 10.729 1.00 87.19 93 PHE A C 1
ATOM 746 O O . PHE A 1 93 ? -9.176 -10.439 10.203 1.00 87.19 93 PHE A O 1
ATOM 753 N N . GLN A 1 94 ? -11.227 -10.085 11.020 1.00 73.19 94 GLN A N 1
ATOM 754 C CA . GLN A 1 94 ? -11.695 -11.415 10.650 1.00 73.19 94 GLN A CA 1
ATOM 755 C C . GLN A 1 94 ? -12.132 -11.443 9.190 1.00 73.19 94 GLN A C 1
ATOM 757 O O . GLN A 1 94 ? -12.978 -10.662 8.754 1.00 73.19 94 GLN A O 1
ATOM 762 N N . ILE A 1 95 ? -11.568 -12.391 8.452 1.00 60.56 95 ILE A N 1
ATOM 763 C CA . ILE A 1 95 ? -12.060 -12.799 7.141 1.00 60.56 95 ILE A CA 1
ATOM 764 C C . ILE A 1 95 ? -13.356 -13.581 7.389 1.00 60.56 95 ILE A C 1
ATOM 766 O O . ILE A 1 95 ? -13.307 -14.555 8.148 1.00 60.56 95 ILE A O 1
ATOM 770 N N . PRO A 1 96 ? -14.507 -13.197 6.808 1.00 55.50 96 PRO A N 1
ATOM 771 C CA . PRO A 1 96 ? -15.675 -14.070 6.812 1.00 55.50 96 PRO A CA 1
ATOM 772 C C . PRO A 1 96 ? -15.264 -15.428 6.224 1.00 55.50 96 PRO A C 1
ATOM 774 O O . PRO A 1 96 ? -14.759 -15.468 5.101 1.00 55.50 96 PRO A O 1
ATOM 777 N N . LYS A 1 97 ? -15.394 -16.502 7.012 1.00 46.28 97 LYS A N 1
ATOM 778 C CA . LYS A 1 97 ? -15.167 -17.877 6.544 1.00 46.28 97 LYS A CA 1
ATOM 779 C C . LYS A 1 97 ? -16.255 -18.312 5.574 1.00 46.28 97 LYS A C 1
ATOM 781 O O . LYS A 1 97 ? -17.423 -17.935 5.817 1.00 46.28 97 LYS A O 1
#

Foldseek 3Di:
DDPVPPDDFQADPVVVVVVVVVCVVVVPPDDDDPRHHDCCCVVPVDDDDLVVVVVVLVPDDPVSVVVVLVVLVPPPPVPDDPNSVVLVPDPVNDDDD

Radius of gyration: 16.79 Å; chains: 1; bounding box: 35×36×39 Å

pLDDT: mean 86.9, std 13.26, range [46.28, 97.81]

Sequence (97 aa):
MFLDGSRSHGGDDTTRDAIRTWALQKKLDVVIWTDLAADFEEKTRTRFTVDAACTYLQGLSVEGKAKAGEYILRAPDFIETPLRQRLQQEPWFQIPK

Secondary structure (DSSP, 8-state):
--TT--S--SS-HHHHHHHHHHHHHHT-S------PPP-HHHHHSS---HHHHHHHHHTS-HHHHHHHHHHHHHS-TT---HHHHHHTT-TTSPPP-